Protein AF-A0A915MRF8-F1 (afdb_monomer)

Sequence (88 aa):
MVSLESVVAAALEDEERRRQLSYKKIKKEALAPVFGSEGAAGADLHSAEECVVPAKGKYLVPTGIQIALPEGCYGRYTCFVLILVDSI

Radius of gyration: 16.9 Å; Cα contacts (8 Å, |Δi|>4): 115; chains: 1; bounding box: 39×28×54 Å

Solvent-accessible surface area (backbone atoms only — not comparable to full-atom values): 5582 Å² total; per-residue (Å²): 133,84,60,68,68,60,58,55,50,51,57,56,52,47,62,63,51,69,70,62,78,46,70,45,73,76,40,90,65,28,61,76,74,42,62,90,46,99,82,49,72,36,28,41,58,50,59,33,60,94,79,83,72,57,88,98,60,85,69,90,76,57,39,34,62,47,74,59,72,61,87,63,45,47,82,41,83,45,95,61,24,40,29,73,42,77,59,129

Foldseek 3Di:
DPDVVVVVVVVVVVVVVQPDWDKDAQAPQADDFDAPDPPGQWTAADASDDDDADVVHDDDGHRRMDTDHDPQWDWDDDPRTTGIDGHD

Mean predicted aligned error: 9.61 Å

Nearest PDB structures (foldseek):
  1q5u-assembly1_Y  TM=9.516E-01  e=1.082E-03  Homo sapiens
  2hqu-assembly1_C  TM=8.037E-01  e=4.613E-04  Homo sapiens
  6mjk-assembly1_A  TM=9.322E-01  e=2.697E-03  Naegleria fowleri
  5f9k-assembly1_B  TM=8.031E-01  e=1.018E-03  Dictyostelium discoideum
  6ljj-assembly1_A  TM=8.854E-01  e=2.697E-03  Sus scrofa

Structure (mmCIF, N/CA/C/O backbone):
data_AF-A0A915MRF8-F1
#
_entry.id   AF-A0A915MRF8-F1
#
loop_
_atom_site.group_PDB
_atom_site.id
_atom_site.type_symbol
_atom_site.label_atom_id
_atom_site.label_alt_id
_atom_site.label_comp_id
_atom_site.label_asym_id
_atom_site.label_entity_id
_atom_site.label_seq_id
_atom_site.pdbx_PDB_ins_code
_atom_site.Cartn_x
_atom_site.Cartn_y
_atom_site.Cartn_z
_atom_site.occupancy
_atom_site.B_iso_or_equiv
_atom_site.auth_seq_id
_atom_site.auth_comp_id
_atom_site.auth_asym_id
_atom_site.auth_atom_id
_atom_site.pdbx_PDB_model_num
ATOM 1 N N . MET A 1 1 ? 17.734 -0.561 -39.533 1.00 47.94 1 MET A N 1
ATOM 2 C CA . MET A 1 1 ? 18.362 -1.612 -38.706 1.00 47.94 1 MET A CA 1
ATOM 3 C C . MET A 1 1 ? 18.536 -1.015 -37.320 1.00 47.94 1 MET A C 1
ATOM 5 O O . MET A 1 1 ? 19.438 -0.213 -37.134 1.00 47.94 1 MET A O 1
ATOM 9 N N . VAL A 1 2 ? 17.589 -1.246 -36.408 1.00 46.91 2 VAL A N 1
ATOM 10 C CA . VAL A 1 2 ? 17.685 -0.708 -35.039 1.00 46.91 2 VAL A CA 1
ATOM 11 C C . VAL A 1 2 ? 18.724 -1.559 -34.307 1.00 46.91 2 VAL A C 1
ATOM 13 O O . VAL A 1 2 ? 18.603 -2.782 -34.301 1.00 46.91 2 VAL A O 1
ATOM 16 N N . SER A 1 3 ? 19.796 -0.928 -33.818 1.00 51.78 3 SER A N 1
ATOM 17 C CA . SER A 1 3 ? 20.937 -1.612 -33.196 1.00 51.78 3 SER A CA 1
ATOM 18 C C . SER A 1 3 ? 20.466 -2.406 -31.977 1.00 51.78 3 SER A C 1
ATOM 20 O O . SER A 1 3 ? 19.782 -1.844 -31.118 1.00 51.78 3 SER A O 1
ATOM 22 N N . LEU A 1 4 ? 20.826 -3.693 -31.894 1.00 60.81 4 LEU A N 1
ATOM 23 C CA . LEU A 1 4 ? 20.447 -4.580 -30.784 1.00 60.81 4 LEU A CA 1
ATOM 24 C C . LEU A 1 4 ? 20.826 -3.993 -29.411 1.00 60.81 4 LEU A C 1
ATOM 26 O O . LEU A 1 4 ? 20.137 -4.243 -28.427 1.00 60.81 4 LEU A O 1
ATOM 30 N N . GLU A 1 5 ? 21.858 -3.150 -29.360 1.00 56.94 5 GLU A N 1
ATOM 31 C CA . GLU A 1 5 ? 22.321 -2.457 -28.152 1.00 56.94 5 GLU A CA 1
ATOM 32 C C . GLU A 1 5 ? 21.250 -1.538 -27.539 1.00 56.94 5 GLU A C 1
ATOM 34 O O . GLU A 1 5 ? 21.139 -1.448 -26.321 1.00 56.94 5 GLU A O 1
ATOM 39 N N . SER A 1 6 ? 20.397 -0.922 -28.365 1.00 52.56 6 SER A N 1
ATOM 40 C CA . SER A 1 6 ? 19.309 -0.048 -27.890 1.00 52.56 6 SER A CA 1
ATOM 41 C C . SER A 1 6 ? 18.115 -0.814 -27.312 1.00 52.56 6 SER A C 1
ATOM 43 O O . SER A 1 6 ? 17.422 -0.301 -26.438 1.00 52.56 6 SER A O 1
ATOM 45 N N . VAL A 1 7 ? 17.901 -2.059 -27.749 1.00 58.25 7 VAL A N 1
ATOM 46 C CA . VAL A 1 7 ? 16.822 -2.924 -27.241 1.00 58.25 7 VAL A CA 1
ATOM 47 C C . VAL A 1 7 ? 17.208 -3.513 -25.882 1.00 58.25 7 VAL A C 1
ATOM 49 O O . VAL A 1 7 ? 16.382 -3.590 -24.977 1.00 58.25 7 VAL A O 1
ATOM 52 N N . VAL A 1 8 ? 18.485 -3.880 -25.720 1.00 57.75 8 VAL A N 1
ATOM 53 C CA . VAL A 1 8 ? 19.020 -4.410 -24.456 1.00 57.75 8 VAL A CA 1
ATOM 54 C C . VAL A 1 8 ? 19.158 -3.304 -23.403 1.00 57.75 8 VAL A C 1
ATOM 56 O O . VAL A 1 8 ? 18.843 -3.542 -22.241 1.00 57.75 8 VAL A O 1
ATOM 59 N N . ALA A 1 9 ? 19.552 -2.086 -23.795 1.00 52.06 9 ALA A N 1
ATOM 60 C CA . ALA A 1 9 ? 19.605 -0.943 -22.880 1.00 52.06 9 ALA A CA 1
ATOM 61 C C . ALA A 1 9 ? 18.212 -0.541 -22.358 1.00 52.06 9 ALA A C 1
ATOM 63 O O . ALA A 1 9 ? 18.053 -0.340 -21.158 1.00 52.06 9 ALA A O 1
ATOM 64 N N . ALA A 1 10 ? 17.188 -0.509 -23.221 1.00 50.28 10 ALA A N 1
ATOM 65 C CA . ALA A 1 10 ? 15.815 -0.215 -22.798 1.00 50.28 10 ALA A CA 1
ATOM 66 C C . ALA A 1 10 ? 15.276 -1.256 -21.798 1.00 50.28 10 ALA A C 1
ATOM 68 O O . ALA A 1 10 ? 14.693 -0.889 -20.783 1.00 50.28 10 ALA A O 1
ATOM 69 N N . ALA A 1 11 ? 15.546 -2.545 -22.034 1.00 50.09 11 ALA A N 1
ATOM 70 C CA . ALA A 1 11 ? 15.100 -3.625 -21.153 1.00 50.09 11 ALA A CA 1
ATOM 71 C C . ALA A 1 11 ? 15.740 -3.579 -19.752 1.00 50.09 11 ALA A C 1
ATOM 73 O O . ALA A 1 11 ? 15.093 -3.937 -18.769 1.00 50.09 11 ALA A O 1
ATOM 74 N N . LEU A 1 12 ? 16.998 -3.136 -19.649 1.00 52.31 12 LEU A N 1
ATOM 75 C CA . LEU A 1 12 ? 17.694 -3.010 -18.365 1.00 52.31 12 LEU A CA 1
ATOM 76 C C . LEU A 1 12 ? 17.272 -1.747 -17.600 1.00 52.31 12 LEU A C 1
ATOM 78 O O . LEU A 1 12 ? 17.124 -1.798 -16.383 1.00 52.31 12 LEU A O 1
ATOM 82 N N . GLU A 1 13 ? 16.992 -0.641 -18.294 1.00 50.47 13 GLU A N 1
ATOM 83 C CA . GLU A 1 13 ? 16.439 0.555 -17.647 1.00 50.47 13 GLU A CA 1
ATOM 84 C C . GLU A 1 13 ? 14.982 0.372 -17.189 1.00 50.47 13 GLU A C 1
ATOM 86 O O . GLU A 1 13 ? 14.565 0.984 -16.203 1.00 50.47 13 GLU A O 1
ATOM 91 N N . ASP A 1 14 ? 14.199 -0.462 -17.877 1.00 50.78 14 ASP A N 1
ATOM 92 C CA . ASP A 1 14 ? 12.822 -0.771 -17.486 1.00 50.78 14 ASP A CA 1
ATOM 93 C C . ASP A 1 14 ? 12.755 -1.658 -16.237 1.00 50.78 14 ASP A C 1
ATOM 95 O O . ASP A 1 14 ? 11.893 -1.431 -15.394 1.00 50.78 14 ASP A O 1
ATOM 99 N N . GLU A 1 15 ? 13.695 -2.585 -16.029 1.00 51.59 15 GLU A N 1
ATOM 100 C CA . GLU A 1 15 ? 13.818 -3.349 -14.772 1.00 51.59 15 GLU A CA 1
ATOM 101 C C . GLU A 1 15 ? 14.109 -2.456 -13.552 1.00 51.59 15 GLU A C 1
ATOM 103 O O . GLU A 1 15 ? 13.534 -2.642 -12.476 1.00 51.59 15 GLU A O 1
ATOM 108 N N . GLU A 1 16 ? 14.952 -1.435 -13.712 1.00 52.81 16 GLU A N 1
ATOM 109 C CA . GLU A 1 16 ? 15.263 -0.487 -12.634 1.00 52.81 16 GLU A CA 1
ATOM 110 C C . GLU A 1 16 ? 14.145 0.553 -12.428 1.00 52.81 16 GLU A C 1
ATOM 112 O O . GLU A 1 16 ? 13.833 0.915 -11.287 1.00 52.81 16 GLU A O 1
ATOM 117 N N . ARG A 1 17 ? 13.445 0.964 -13.501 1.00 51.31 17 ARG A N 1
ATOM 118 C CA . ARG A 1 17 ? 12.197 1.755 -13.421 1.00 51.31 17 ARG A CA 1
ATOM 119 C C . ARG A 1 17 ? 11.025 0.972 -12.824 1.00 51.31 17 ARG A C 1
ATOM 121 O O . ARG A 1 17 ? 10.198 1.581 -12.144 1.00 51.31 17 ARG A O 1
ATOM 128 N N . ARG A 1 18 ? 10.954 -0.355 -13.004 1.00 52.03 18 ARG A N 1
ATOM 129 C CA . ARG A 1 18 ? 9.893 -1.225 -12.447 1.00 52.03 18 ARG A CA 1
ATOM 130 C C . ARG A 1 18 ? 9.809 -1.162 -10.922 1.00 52.03 18 ARG A C 1
ATOM 132 O O . ARG A 1 18 ? 8.747 -1.435 -10.366 1.00 52.03 18 ARG A O 1
ATOM 139 N N . ARG A 1 19 ? 10.883 -0.758 -10.232 1.00 60.47 19 ARG A N 1
ATOM 140 C CA . ARG A 1 19 ? 10.899 -0.626 -8.764 1.00 60.47 19 ARG A CA 1
ATOM 141 C C . ARG A 1 19 ? 10.410 0.722 -8.235 1.00 60.47 19 ARG A C 1
ATOM 143 O O . ARG A 1 19 ? 10.191 0.846 -7.031 1.00 60.47 19 ARG A O 1
ATOM 150 N N . GLN A 1 20 ? 10.191 1.725 -9.087 1.00 64.25 20 GLN A N 1
ATOM 151 C CA . GLN A 1 20 ? 9.653 3.017 -8.649 1.00 64.25 20 GLN A CA 1
ATOM 152 C C . GLN A 1 20 ? 8.1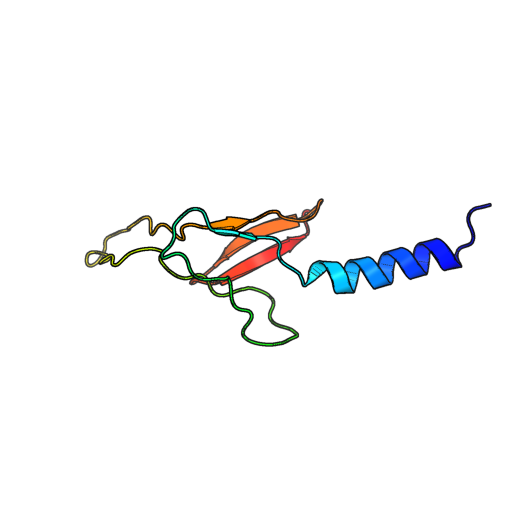39 3.068 -8.853 1.00 64.25 20 GLN A C 1
ATOM 154 O O . GLN A 1 20 ? 7.624 3.523 -9.873 1.00 64.25 20 GLN A O 1
ATOM 159 N N . LEU A 1 21 ? 7.408 2.608 -7.835 1.00 79.00 21 LEU A N 1
ATOM 160 C CA . LEU A 1 21 ? 5.956 2.726 -7.788 1.00 79.00 21 LEU A CA 1
ATOM 161 C C . LEU A 1 21 ? 5.553 4.209 -7.769 1.00 79.00 21 LEU A C 1
ATOM 163 O O . LEU A 1 21 ? 5.795 4.921 -6.793 1.00 79.00 21 LEU A O 1
ATOM 167 N N . SER A 1 22 ? 4.908 4.673 -8.836 1.00 86.75 22 SER A N 1
ATOM 168 C CA . SER A 1 22 ? 4.410 6.046 -8.918 1.00 86.75 22 SER A CA 1
ATOM 169 C C . SER A 1 22 ? 3.118 6.186 -8.117 1.00 86.75 22 SER A C 1
ATOM 171 O O . SER A 1 22 ? 2.137 5.487 -8.372 1.00 86.75 22 SER A O 1
ATOM 173 N N . TYR A 1 23 ? 3.093 7.106 -7.151 1.00 89.56 23 TYR A N 1
ATOM 174 C CA . TYR A 1 23 ? 1.921 7.339 -6.309 1.00 89.56 23 TYR A CA 1
ATOM 175 C C . TYR A 1 23 ? 1.612 8.826 -6.135 1.00 89.56 23 TYR A C 1
ATOM 177 O O . TYR A 1 23 ? 2.489 9.689 -6.180 1.00 89.56 23 TYR A O 1
ATOM 185 N N . LYS A 1 24 ? 0.336 9.122 -5.888 1.00 92.31 24 LYS A N 1
ATOM 186 C CA . LYS A 1 24 ? -0.163 10.456 -5.551 1.00 92.31 24 LYS A CA 1
ATOM 187 C C . LYS A 1 24 ? -0.966 10.388 -4.262 1.00 92.31 24 LYS A C 1
ATOM 189 O O . LYS A 1 24 ? -1.918 9.619 -4.157 1.00 92.31 24 LYS A O 1
ATOM 194 N N . LYS A 1 25 ? -0.621 11.231 -3.292 1.00 92.25 25 LYS A N 1
ATOM 195 C CA . LYS A 1 25 ? -1.415 11.396 -2.071 1.00 92.25 25 LYS A CA 1
ATOM 196 C C . LYS A 1 25 ? -2.654 12.240 -2.372 1.00 92.25 25 LYS A C 1
ATOM 198 O O . LYS A 1 25 ? -2.538 13.329 -2.930 1.00 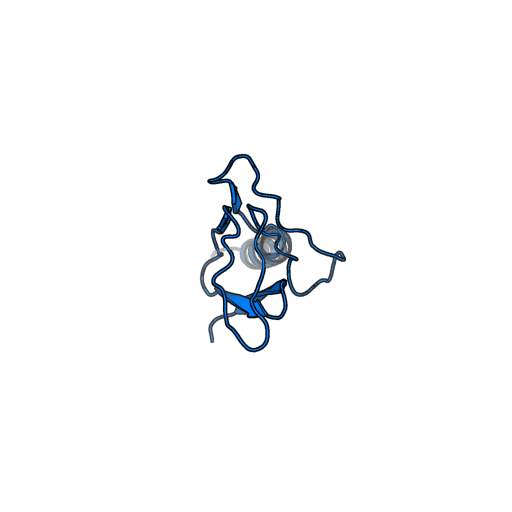92.25 25 LYS A O 1
ATOM 203 N N . ILE A 1 26 ? -3.828 11.718 -2.023 1.00 93.69 26 ILE A N 1
ATOM 204 C CA . ILE A 1 26 ? -5.117 12.418 -2.147 1.00 93.69 26 ILE A C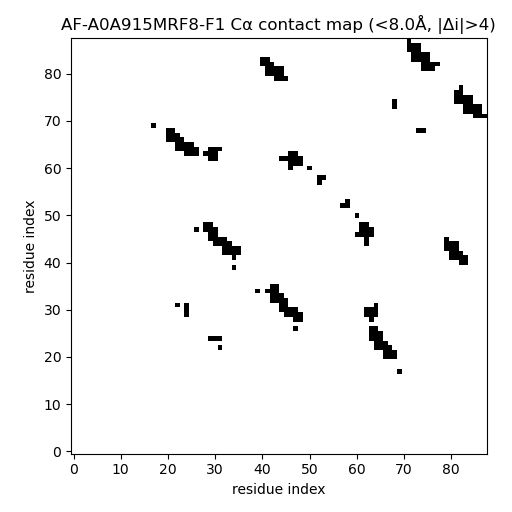A 1
ATOM 205 C C . ILE A 1 26 ? -5.470 13.100 -0.825 1.00 93.69 26 ILE A C 1
ATOM 207 O O . ILE A 1 26 ? -5.948 14.230 -0.815 1.00 93.69 26 ILE A O 1
ATOM 211 N N . LYS A 1 27 ? -5.236 12.398 0.289 1.00 89.62 27 LYS A N 1
ATOM 212 C CA . LYS A 1 27 ? -5.428 12.918 1.647 1.00 89.62 27 LYS A CA 1
ATOM 213 C C . LYS A 1 27 ? -4.100 13.434 2.198 1.00 89.62 27 LYS A C 1
ATOM 215 O O . LYS A 1 27 ? -3.037 12.926 1.838 1.00 89.62 27 LYS A O 1
ATOM 220 N N . LYS A 1 28 ? -4.158 14.431 3.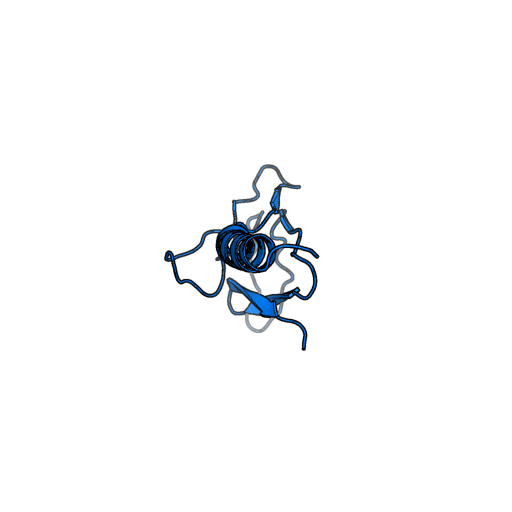081 1.00 88.81 28 LYS A N 1
ATOM 221 C CA . LYS A 1 28 ? -2.964 15.041 3.687 1.00 88.81 28 LYS A CA 1
ATOM 222 C C . LYS A 1 28 ? -2.290 14.087 4.676 1.00 88.81 28 LYS A C 1
ATOM 224 O O . LYS A 1 28 ? -1.070 14.072 4.793 1.00 88.81 28 LYS A O 1
ATOM 229 N N . GLU A 1 29 ? -3.101 13.269 5.329 1.00 89.75 29 GLU A N 1
ATOM 230 C CA . GLU A 1 29 ? -2.728 12.282 6.339 1.00 89.75 29 GLU A CA 1
ATOM 231 C C . GLU A 1 29 ? -2.219 10.973 5.712 1.00 89.75 29 GLU A C 1
ATOM 233 O O . GLU A 1 29 ? -1.701 10.108 6.412 1.00 89.75 29 GLU A O 1
ATOM 238 N N . ALA A 1 30 ? -2.331 10.819 4.386 1.00 90.81 30 ALA A N 1
ATOM 239 C CA . ALA A 1 30 ? -1.878 9.622 3.693 1.00 90.81 30 ALA A CA 1
ATOM 240 C C . ALA A 1 30 ? -0.349 9.473 3.769 1.00 90.81 30 ALA A C 1
ATOM 242 O O . ALA A 1 30 ? 0.420 10.411 3.507 1.00 90.81 30 ALA A O 1
ATOM 243 N N . LEU A 1 31 ? 0.109 8.261 4.070 1.00 90.56 31 LEU A N 1
ATOM 244 C CA . LEU A 1 31 ? 1.529 7.923 4.093 1.00 90.56 31 LEU A CA 1
ATOM 245 C C . LEU A 1 31 ? 1.990 7.384 2.736 1.00 90.56 31 LEU A C 1
ATOM 247 O O . LEU A 1 31 ? 1.189 6.976 1.897 1.00 90.56 31 LEU A O 1
ATOM 251 N N . ALA A 1 32 ? 3.295 7.483 2.490 1.00 88.88 32 ALA A N 1
ATOM 252 C CA . ALA A 1 32 ? 3.890 6.915 1.287 1.00 88.88 32 ALA A CA 1
ATOM 253 C C . ALA A 1 32 ? 3.920 5.380 1.399 1.00 88.88 32 ALA A C 1
ATOM 255 O O . ALA A 1 32 ? 4.089 4.881 2.512 1.00 88.88 32 ALA A O 1
ATOM 256 N N . PRO A 1 33 ? 3.773 4.641 0.287 1.00 89.38 33 PRO A N 1
ATOM 257 C CA . PRO A 1 33 ? 4.032 3.206 0.273 1.00 89.38 33 PRO A CA 1
ATOM 258 C C . PRO A 1 33 ? 5.510 2.936 0.593 1.00 89.38 33 PRO A C 1
ATOM 260 O O . PRO A 1 33 ? 6.387 3.638 0.083 1.00 89.38 33 PRO A O 1
ATOM 263 N N . VAL A 1 34 ? 5.786 1.937 1.434 1.00 87.62 34 VAL A N 1
ATOM 264 C CA . VAL A 1 34 ? 7.147 1.626 1.909 1.00 87.62 34 VAL A CA 1
ATOM 265 C C . VAL A 1 34 ? 7.558 0.231 1.460 1.0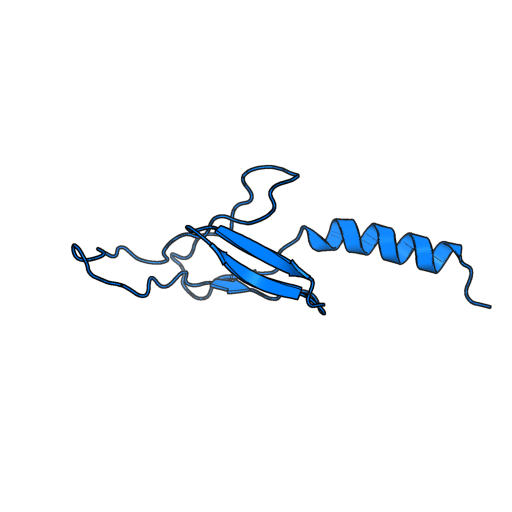0 87.62 34 VAL A C 1
ATOM 267 O O . VAL A 1 34 ? 6.847 -0.734 1.704 1.00 87.62 34 VAL A O 1
ATOM 270 N N . PHE A 1 35 ? 8.727 0.105 0.838 1.00 86.19 35 PHE A N 1
ATOM 271 C CA . PHE A 1 35 ? 9.329 -1.199 0.562 1.00 86.19 35 PHE A CA 1
ATOM 272 C C . PHE A 1 35 ? 10.240 -1.593 1.726 1.00 86.19 35 PHE A C 1
ATOM 274 O O . PHE A 1 35 ? 11.129 -0.831 2.104 1.00 86.19 35 PHE A O 1
ATOM 281 N N . GLY A 1 36 ? 10.026 -2.779 2.300 1.00 83.06 36 GLY A N 1
ATOM 282 C CA . GLY A 1 36 ? 10.807 -3.254 3.450 1.00 83.06 36 GLY A CA 1
ATOM 283 C C . GLY A 1 36 ? 12.259 -3.629 3.124 1.00 83.06 36 GLY A C 1
ATOM 284 O O . GLY A 1 36 ? 13.098 -3.691 4.019 1.00 83.06 36 GLY A O 1
ATOM 285 N N . SER A 1 37 ? 12.572 -3.886 1.853 1.00 81.94 37 SER A N 1
ATOM 286 C CA . SER A 1 37 ? 13.922 -4.190 1.369 1.00 81.94 37 SER A CA 1
ATOM 287 C C . SER A 1 37 ? 14.047 -3.891 -0.127 1.00 81.94 37 SER A C 1
ATOM 289 O O . SER A 1 37 ? 13.044 -3.743 -0.824 1.00 81.94 37 SER A O 1
ATOM 291 N N . GLU A 1 38 ? 15.279 -3.836 -0.637 1.00 77.00 38 GLU A N 1
ATOM 292 C CA . GLU A 1 38 ? 15.565 -3.565 -2.056 1.00 77.00 38 GLU A CA 1
ATOM 293 C C . GLU A 1 38 ? 14.965 -4.621 -3.008 1.00 77.00 38 GLU A C 1
ATOM 295 O O . GLU A 1 38 ? 14.622 -4.319 -4.148 1.00 77.00 38 GLU A O 1
ATOM 300 N N . GLY A 1 39 ? 14.803 -5.858 -2.527 1.00 76.75 39 GLY A N 1
ATOM 301 C CA . GLY A 1 39 ? 14.198 -6.973 -3.261 1.00 76.75 39 GLY A CA 1
ATOM 302 C C . GLY A 1 39 ? 12.773 -7.314 -2.820 1.00 76.75 39 GLY A C 1
ATOM 303 O O . GLY A 1 39 ? 12.307 -8.420 -3.095 1.00 76.75 39 GLY A O 1
ATOM 304 N N . ALA A 1 40 ? 12.096 -6.430 -2.080 1.00 78.44 40 ALA A N 1
ATOM 305 C CA . ALA A 1 40 ? 10.744 -6.696 -1.608 1.00 78.44 40 ALA A CA 1
ATOM 306 C C . ALA A 1 40 ? 9.765 -6.786 -2.789 1.00 78.44 40 ALA A C 1
ATOM 308 O O . ALA A 1 40 ? 9.681 -5.885 -3.619 1.00 78.44 40 ALA A O 1
ATOM 309 N N . ALA A 1 41 ? 8.975 -7.861 -2.829 1.00 79.69 41 ALA A N 1
ATOM 310 C CA . ALA A 1 41 ? 7.973 -8.077 -3.876 1.00 79.69 41 ALA A CA 1
ATOM 311 C C . ALA A 1 41 ? 6.768 -7.121 -3.781 1.00 79.69 41 ALA A C 1
ATOM 313 O O . ALA A 1 41 ? 5.923 -7.096 -4.674 1.00 79.69 41 ALA A O 1
ATOM 314 N N . GLY A 1 42 ? 6.650 -6.356 -2.697 1.00 83.94 42 GLY A N 1
ATOM 315 C CA . GLY A 1 42 ? 5.552 -5.426 -2.520 1.00 83.94 42 GLY A CA 1
ATOM 316 C C . GLY A 1 42 ? 5.841 -4.318 -1.521 1.00 83.94 42 GLY A C 1
ATOM 317 O O . GLY A 1 42 ? 6.831 -4.365 -0.791 1.00 83.94 42 GLY A O 1
ATOM 318 N N . ALA A 1 43 ? 4.958 -3.322 -1.525 1.00 87.31 43 ALA A N 1
ATOM 319 C CA . ALA A 1 43 ? 5.027 -2.159 -0.656 1.00 87.31 43 ALA A CA 1
ATOM 320 C C . ALA A 1 43 ? 3.951 -2.208 0.430 1.00 87.31 43 ALA A C 1
ATOM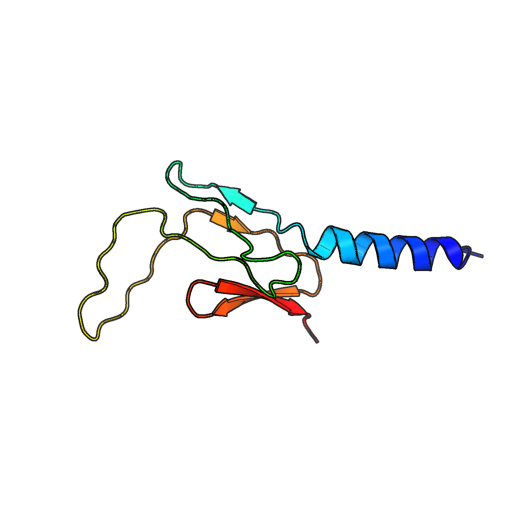 322 O O . ALA A 1 43 ? 2.778 -2.461 0.140 1.00 87.31 43 ALA A O 1
ATOM 323 N N . ASP A 1 44 ? 4.343 -1.905 1.659 1.00 90.19 44 ASP A N 1
ATOM 324 C CA . ASP A 1 44 ? 3.450 -1.753 2.796 1.00 90.19 44 ASP A CA 1
ATOM 325 C C . ASP A 1 44 ? 2.580 -0.504 2.618 1.00 90.19 44 ASP A C 1
ATOM 327 O O . ASP A 1 44 ? 3.060 0.576 2.249 1.00 90.19 44 ASP A O 1
ATOM 331 N N . LEU A 1 45 ? 1.282 -0.658 2.879 1.00 90.88 45 LEU A N 1
ATOM 332 C CA . LEU A 1 45 ? 0.291 0.407 2.817 1.00 90.88 45 LEU A CA 1
ATOM 333 C C . LEU A 1 45 ? -0.233 0.752 4.206 1.00 90.88 45 LEU A C 1
ATOM 335 O O . LEU A 1 45 ? -0.472 -0.114 5.045 1.00 90.88 45 LEU A O 1
ATOM 339 N N . HIS A 1 46 ? -0.503 2.036 4.405 1.00 91.19 46 HIS A N 1
ATOM 340 C CA . HIS A 1 46 ? -1.012 2.566 5.662 1.00 91.19 46 HIS A CA 1
ATOM 341 C C . HIS A 1 46 ? -2.439 3.092 5.507 1.00 91.19 46 HIS A C 1
ATOM 343 O O . HIS A 1 46 ? -2.845 3.513 4.419 1.00 91.19 46 HIS A O 1
ATOM 349 N N . SER A 1 47 ? -3.199 3.091 6.604 1.00 92.25 47 SER A N 1
ATOM 350 C CA . SER A 1 47 ? -4.485 3.781 6.644 1.00 92.25 47 SER A CA 1
ATOM 351 C C . SER A 1 47 ? -4.265 5.294 6.601 1.00 92.25 47 SER A C 1
ATOM 353 O O . SER A 1 47 ? -3.312 5.818 7.176 1.00 92.25 47 SER A O 1
ATOM 355 N N . ALA A 1 48 ? -5.148 6.007 5.907 1.00 92.62 48 ALA A N 1
ATOM 356 C CA . ALA A 1 48 ? -5.136 7.469 5.885 1.00 92.62 48 ALA A CA 1
ATOM 357 C C . ALA A 1 48 ? -5.854 8.090 7.092 1.00 92.62 48 ALA A C 1
ATOM 359 O O . ALA A 1 48 ? -5.820 9.301 7.268 1.00 92.62 48 ALA A O 1
ATOM 360 N N . GLU A 1 49 ? -6.551 7.281 7.884 1.00 90.31 49 GLU A N 1
ATOM 361 C CA . GLU A 1 49 ? -7.313 7.717 9.049 1.00 90.31 49 GLU A CA 1
ATOM 362 C C . GLU A 1 49 ? -7.309 6.630 10.124 1.00 90.31 49 GLU A C 1
ATOM 364 O O . GLU A 1 49 ? -6.989 5.464 9.860 1.00 90.31 49 GLU A O 1
ATOM 369 N N . GLU A 1 50 ? -7.647 7.030 11.345 1.00 90.88 50 GLU A N 1
ATOM 370 C CA . GLU A 1 50 ? -7.855 6.106 12.450 1.00 90.88 50 GLU A CA 1
ATOM 371 C C . GLU A 1 50 ? -9.176 5.360 12.243 1.00 90.88 50 GLU A C 1
ATOM 373 O O . GLU A 1 50 ? -10.241 5.963 12.103 1.00 90.88 50 GLU A O 1
ATOM 378 N N . CYS A 1 51 ? -9.111 4.033 12.200 1.00 90.44 51 CYS A N 1
ATOM 379 C CA . CYS A 1 51 ? -10.275 3.185 11.996 1.00 90.44 51 CYS A CA 1
ATOM 380 C C . CYS A 1 51 ? -10.171 1.913 12.837 1.00 90.44 51 CYS A C 1
ATOM 382 O O . CYS A 1 51 ? -9.091 1.343 12.995 1.00 90.44 51 CYS A O 1
ATOM 384 N N . VAL A 1 52 ? -11.309 1.431 13.334 1.00 93.62 52 VAL A N 1
ATOM 385 C CA . VAL A 1 52 ? -11.397 0.194 14.116 1.00 93.62 52 VAL A CA 1
ATOM 386 C C . VAL A 1 52 ? -12.146 -0.851 13.301 1.00 93.62 52 VAL A C 1
ATOM 388 O O . VAL A 1 52 ? -13.288 -0.633 12.898 1.00 93.62 52 VAL A O 1
ATOM 391 N N . VAL A 1 53 ? -11.517 -2.006 13.075 1.00 92.81 53 VAL A N 1
ATOM 392 C CA . VAL A 1 53 ? -12.185 -3.147 12.443 1.00 92.81 53 VAL A CA 1
ATOM 393 C C . VAL A 1 53 ? -12.980 -3.897 13.518 1.00 92.81 53 VAL A C 1
ATOM 395 O O . VAL A 1 53 ? -12.374 -4.405 14.464 1.00 92.81 53 VAL A O 1
ATOM 398 N N . PRO A 1 54 ? -14.320 -3.981 13.421 1.00 94.62 54 PRO A N 1
ATOM 399 C CA . PRO A 1 54 ? -15.121 -4.665 14.429 1.00 94.62 54 PRO A CA 1
ATOM 400 C C . PRO A 1 54 ? -14.798 -6.164 14.463 1.00 94.62 54 PRO A C 1
ATOM 402 O O . PRO A 1 54 ? -14.489 -6.779 13.439 1.00 94.62 54 PRO A O 1
ATOM 405 N N . ALA A 1 55 ? -14.900 -6.772 15.646 1.00 95.81 55 ALA A N 1
ATOM 406 C CA . ALA A 1 55 ? -14.623 -8.194 15.828 1.00 95.81 55 ALA A CA 1
ATOM 407 C C . ALA A 1 55 ? -15.501 -9.055 14.904 1.00 95.81 55 ALA A C 1
ATOM 409 O O . ALA A 1 55 ? -16.715 -8.870 14.840 1.00 95.81 55 ALA A O 1
ATOM 410 N N . LYS A 1 56 ? -14.876 -10.009 14.197 1.00 94.81 56 LYS A N 1
ATOM 411 C CA . LYS A 1 56 ? -15.521 -10.870 13.182 1.00 94.81 56 LYS A CA 1
ATOM 412 C C . LYS A 1 56 ? -16.200 -10.097 12.033 1.00 94.81 56 LYS A C 1
ATOM 414 O O . LYS A 1 56 ? -17.000 -10.675 11.301 1.00 94.81 56 LYS A O 1
ATOM 419 N N . GLY A 1 57 ? -15.892 -8.811 11.870 1.00 92.62 57 GLY A N 1
ATOM 420 C CA . GLY A 1 57 ? -16.405 -7.967 10.800 1.00 92.62 57 GLY A CA 1
ATOM 421 C C . GLY A 1 57 ? -15.416 -7.784 9.652 1.00 92.62 57 GLY A C 1
ATOM 422 O O . GLY A 1 57 ? -14.346 -8.389 9.602 1.00 92.62 57 GLY A O 1
ATOM 423 N N . LYS A 1 58 ? -15.801 -6.929 8.706 1.00 91.88 58 LYS A N 1
ATOM 424 C CA . LYS A 1 58 ? -14.967 -6.472 7.591 1.00 91.88 58 LYS A CA 1
ATOM 425 C C . LYS A 1 58 ? -15.077 -4.958 7.521 1.00 91.88 58 LYS A C 1
ATOM 427 O O . LYS A 1 58 ? -16.145 -4.414 7.790 1.00 91.88 58 LYS A O 1
ATOM 432 N N . TYR A 1 59 ? -13.992 -4.295 7.153 1.00 92.62 59 TYR A N 1
ATOM 433 C CA . TYR A 1 59 ? -13.966 -2.846 7.029 1.00 92.62 59 TYR A CA 1
ATOM 434 C C . TYR A 1 59 ? -13.116 -2.448 5.827 1.00 92.62 59 TYR A C 1
ATOM 436 O O . TYR A 1 59 ? -12.041 -3.010 5.612 1.00 92.62 59 TYR A O 1
ATOM 444 N N . LEU A 1 60 ? -13.615 -1.503 5.032 1.00 91.19 60 LEU A N 1
ATOM 445 C CA . LEU A 1 60 ? -12.873 -0.942 3.912 1.00 91.19 60 LEU A CA 1
ATOM 446 C C . LEU A 1 60 ? -12.033 0.223 4.434 1.00 91.19 60 LEU A C 1
ATOM 448 O O . LEU A 1 60 ? -12.553 1.312 4.657 1.00 91.19 60 LEU A O 1
ATOM 452 N N . VAL A 1 61 ? -10.743 -0.025 4.645 1.00 92.12 61 VAL A N 1
ATOM 453 C CA . VAL A 1 61 ? -9.810 0.982 5.159 1.00 92.12 61 VAL A CA 1
ATOM 454 C C . VAL A 1 61 ? -9.312 1.858 4.003 1.00 92.12 61 VAL A C 1
ATOM 456 O O . VAL A 1 61 ? -8.690 1.330 3.077 1.00 92.12 61 VAL A O 1
ATOM 459 N N . PRO A 1 62 ? -9.536 3.183 4.022 1.00 91.69 62 PRO A N 1
ATOM 460 C CA . PRO A 1 62 ? -9.018 4.060 2.982 1.00 91.69 62 PRO A CA 1
ATOM 461 C C . PRO A 1 62 ? -7.513 4.294 3.168 1.00 91.69 62 PRO A C 1
ATOM 463 O O . PRO A 1 62 ? -7.066 4.727 4.227 1.00 91.69 62 PRO A O 1
ATOM 466 N N . THR A 1 63 ? -6.731 4.077 2.112 1.00 92.06 63 THR A N 1
ATOM 467 C CA . THR A 1 63 ? -5.275 4.333 2.094 1.00 92.06 63 THR A CA 1
ATOM 468 C C . THR A 1 63 ? -4.924 5.774 1.717 1.00 92.06 63 THR A C 1
ATOM 470 O O . THR A 1 63 ? -3.826 6.247 1.988 1.00 92.06 63 THR A O 1
ATOM 473 N N . GLY A 1 64 ? -5.856 6.501 1.088 1.00 92.94 64 GLY A N 1
ATOM 474 C CA . GLY A 1 64 ? -5.687 7.916 0.736 1.00 92.94 64 GLY A CA 1
ATOM 475 C C . GLY A 1 64 ? -4.644 8.193 -0.353 1.00 92.94 64 GLY A C 1
ATOM 476 O O . GLY A 1 64 ? -4.253 9.349 -0.527 1.00 92.94 64 GLY A O 1
ATOM 477 N N . ILE A 1 65 ? -4.220 7.165 -1.093 1.00 92.38 65 ILE A N 1
ATOM 478 C CA . ILE A 1 65 ? -3.258 7.260 -2.195 1.00 92.38 65 ILE A CA 1
ATOM 479 C C . ILE A 1 65 ? -3.861 6.736 -3.502 1.00 92.38 65 ILE A C 1
ATOM 481 O O . ILE A 1 65 ? -4.696 5.834 -3.501 1.00 92.38 65 ILE A O 1
ATOM 485 N N . GLN A 1 66 ? -3.414 7.294 -4.623 1.00 91.56 66 GLN A N 1
ATOM 486 C CA . GLN A 1 66 ? -3.591 6.727 -5.961 1.00 91.56 66 GLN A CA 1
ATOM 487 C C . GLN A 1 66 ? -2.255 6.188 -6.432 1.00 91.56 66 GLN A C 1
ATOM 489 O O . GLN A 1 66 ? -1.216 6.776 -6.134 1.00 91.56 66 GLN A O 1
ATOM 494 N N . ILE A 1 67 ? -2.292 5.090 -7.172 1.00 89.44 67 ILE A N 1
ATOM 495 C CA . ILE A 1 67 ? -1.102 4.405 -7.658 1.00 89.44 67 ILE A CA 1
ATOM 496 C C . ILE A 1 67 ? -1.230 4.289 -9.169 1.00 89.44 67 ILE A C 1
ATOM 498 O O . ILE A 1 67 ? -2.261 3.839 -9.669 1.00 89.44 67 ILE A O 1
ATOM 502 N N . ALA A 1 68 ? -0.194 4.728 -9.875 1.00 88.50 68 ALA A N 1
ATOM 503 C CA . ALA A 1 68 ? -0.042 4.500 -11.299 1.00 88.50 68 ALA A CA 1
ATOM 504 C C . ALA A 1 68 ? 0.821 3.251 -11.477 1.00 88.50 68 ALA A C 1
ATOM 506 O O . ALA A 1 68 ? 1.956 3.198 -11.001 1.00 88.50 68 ALA A O 1
ATOM 507 N N . LEU A 1 69 ? 0.247 2.238 -12.118 1.00 84.75 69 LEU A N 1
ATOM 508 C CA . LEU A 1 69 ? 0.938 0.993 -12.414 1.00 84.75 69 LEU A CA 1
ATOM 509 C C . LEU A 1 69 ? 1.504 1.050 -13.838 1.00 84.75 69 LEU A C 1
ATOM 511 O O . LEU A 1 69 ? 0.858 1.631 -14.714 1.00 84.75 69 LEU A O 1
ATOM 515 N N . PRO A 1 70 ? 2.692 0.469 -14.068 1.00 81.81 70 PRO A N 1
ATOM 516 C CA . PRO A 1 70 ? 3.236 0.297 -15.405 1.00 81.81 70 PRO A CA 1
ATOM 517 C C . PRO A 1 70 ? 2.342 -0.626 -16.239 1.00 81.81 70 PRO A C 1
ATOM 519 O O . PRO A 1 70 ? 1.549 -1.413 -15.711 1.00 81.81 70 PRO A O 1
ATOM 522 N N . GLU A 1 71 ? 2.472 -0.518 -17.558 1.00 79.31 71 GLU A N 1
ATOM 523 C CA . GLU A 1 71 ? 1.718 -1.353 -18.488 1.00 79.31 71 GLU A CA 1
ATOM 524 C C . GLU A 1 71 ? 2.037 -2.839 -18.290 1.00 79.31 71 GLU A C 1
ATOM 526 O O . GLU A 1 71 ? 3.135 -3.218 -17.887 1.00 79.31 71 GLU A O 1
ATOM 531 N N . GLY A 1 72 ? 1.040 -3.690 -18.534 1.00 82.12 72 GLY A N 1
ATOM 532 C CA . GLY A 1 72 ? 1.182 -5.130 -18.339 1.00 82.12 72 GLY A CA 1
ATOM 533 C C . GLY A 1 72 ? 1.251 -5.555 -16.875 1.00 82.12 72 GLY A C 1
ATOM 534 O O . GLY A 1 72 ? 1.519 -6.716 -16.620 1.00 82.12 72 GLY A O 1
ATOM 535 N N . CYS A 1 73 ? 0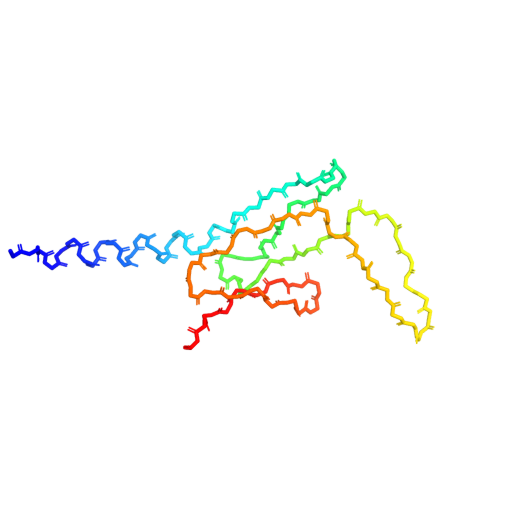.986 -4.678 -15.904 1.00 84.25 73 CYS A N 1
ATOM 536 C CA . CYS A 1 73 ? 1.027 -5.022 -14.484 1.00 84.25 73 CYS A CA 1
ATOM 537 C C . CYS A 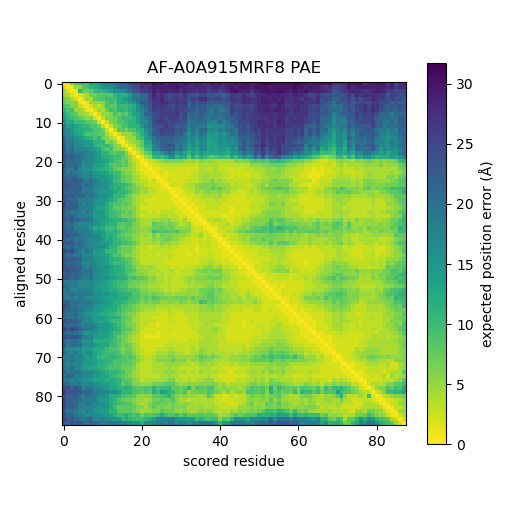1 73 ? -0.297 -4.713 -13.785 1.00 84.25 73 CYS A C 1
ATOM 539 O O . CYS A 1 73 ? -0.998 -3.761 -14.130 1.00 84.25 73 CYS A O 1
ATOM 541 N N . TYR A 1 74 ? -0.617 -5.483 -12.747 1.00 87.31 74 TYR A N 1
ATOM 542 C CA . TYR A 1 74 ? -1.740 -5.181 -11.867 1.00 87.31 74 TYR A CA 1
ATOM 543 C C . TYR A 1 74 ? -1.325 -5.204 -10.396 1.00 87.31 74 TYR A C 1
ATOM 545 O O . TYR A 1 74 ? -0.399 -5.900 -9.977 1.00 87.31 74 TYR A O 1
ATOM 553 N N . GLY A 1 75 ? -2.023 -4.396 -9.603 1.00 86.62 75 GLY A N 1
ATOM 554 C CA . GLY A 1 75 ? -1.799 -4.281 -8.172 1.00 86.62 75 GLY A CA 1
ATOM 555 C C . GLY A 1 75 ? -2.637 -5.303 -7.421 1.00 86.62 75 GLY A C 1
ATOM 556 O O . GLY A 1 75 ? -3.864 -5.310 -7.532 1.00 86.62 75 GLY A O 1
ATOM 557 N N . ARG A 1 76 ? -1.988 -6.149 -6.623 1.00 89.25 76 ARG A N 1
ATOM 558 C CA . ARG A 1 76 ? -2.660 -7.113 -5.753 1.00 89.25 76 ARG A CA 1
ATOM 559 C C . ARG A 1 76 ? -2.476 -6.727 -4.294 1.00 89.25 76 ARG A C 1
ATOM 561 O O . ARG A 1 76 ? -1.361 -6.749 -3.780 1.00 89.25 76 ARG A O 1
ATOM 568 N N . TYR A 1 77 ? -3.584 -6.452 -3.613 1.00 87.69 77 TYR A N 1
ATOM 569 C CA . TYR A 1 77 ? -3.591 -6.292 -2.163 1.00 87.69 77 TYR A CA 1
ATOM 570 C C . TYR A 1 77 ? -3.485 -7.665 -1.498 1.00 87.69 77 TYR A C 1
ATOM 572 O O . TYR A 1 77 ? -4.384 -8.501 -1.587 1.00 87.69 77 TYR A O 1
ATOM 580 N N . THR A 1 78 ? -2.362 -7.891 -0.837 1.00 81.94 78 THR A N 1
ATOM 581 C CA . THR A 1 78 ? -2.150 -8.974 0.130 1.00 81.94 78 THR A CA 1
ATOM 582 C C . THR A 1 78 ? -2.000 -8.337 1.511 1.00 81.94 78 THR A C 1
ATOM 584 O O . THR A 1 78 ? -2.026 -7.117 1.584 1.00 81.94 78 THR A O 1
ATOM 587 N N . CYS A 1 79 ? -1.948 -9.098 2.606 1.00 73.31 79 CYS A N 1
ATOM 588 C CA . CYS A 1 79 ? -1.970 -8.591 3.991 1.00 73.31 79 CYS A CA 1
ATOM 589 C C . CYS A 1 79 ? -1.200 -7.264 4.175 1.00 73.31 79 CYS A C 1
ATOM 591 O O . CYS A 1 79 ? 0.011 -7.291 4.317 1.00 73.31 79 CYS A O 1
ATOM 593 N N . PHE A 1 80 ? -1.894 -6.121 4.111 1.00 75.25 80 PHE A N 1
ATOM 594 C CA . PHE A 1 80 ? -1.349 -4.749 4.058 1.00 75.25 80 PHE A CA 1
ATOM 595 C C . PHE A 1 80 ? -0.288 -4.421 2.983 1.00 75.25 80 PHE A C 1
ATOM 597 O O . PHE A 1 80 ? 0.070 -3.255 2.842 1.00 75.25 80 PHE A O 1
ATOM 604 N N . VAL A 1 81 ? 0.150 -5.389 2.178 1.00 77.69 81 VAL A N 1
ATOM 605 C CA . VAL A 1 81 ? 1.192 -5.238 1.158 1.00 77.69 81 VAL A CA 1
ATOM 606 C C . VAL A 1 81 ? 0.589 -5.237 -0.245 1.00 77.69 81 VAL A C 1
ATOM 608 O O . VAL A 1 81 ? -0.131 -6.167 -0.628 1.00 77.69 81 VAL A O 1
ATOM 611 N N . LEU A 1 82 ? 0.933 -4.229 -1.047 1.00 79.50 82 LEU A N 1
ATOM 612 C CA . LEU A 1 82 ? 0.669 -4.207 -2.482 1.00 79.50 82 LEU A CA 1
ATOM 613 C C . LEU A 1 82 ? 1.794 -4.910 -3.239 1.00 79.50 82 LEU A C 1
ATOM 615 O O . LEU A 1 82 ? 2.919 -4.424 -3.249 1.00 79.50 82 LEU A O 1
ATOM 619 N N . ILE A 1 83 ? 1.468 -6.001 -3.924 1.00 79.75 83 ILE A N 1
ATOM 620 C CA . ILE A 1 83 ? 2.387 -6.704 -4.825 1.00 79.75 83 ILE A CA 1
ATOM 621 C C . ILE A 1 83 ? 2.022 -6.339 -6.258 1.00 79.75 83 ILE A C 1
ATOM 623 O O . ILE A 1 83 ? 0.850 -6.414 -6.638 1.00 79.75 83 ILE A O 1
ATOM 627 N N . LEU A 1 84 ? 3.025 -5.961 -7.042 1.00 78.62 84 LEU A N 1
ATOM 628 C CA . LEU A 1 84 ? 2.882 -5.723 -8.470 1.00 78.62 84 LEU A CA 1
ATOM 629 C C . LEU A 1 84 ? 3.149 -7.041 -9.195 1.00 78.62 84 LEU A C 1
ATOM 631 O O . LEU A 1 84 ? 4.199 -7.654 -9.019 1.00 78.62 84 LEU A O 1
ATOM 635 N N . VAL A 1 85 ? 2.143 -7.517 -9.921 1.00 74.88 85 VAL A N 1
ATOM 636 C CA . VAL A 1 85 ? 2.188 -8.800 -10.624 1.00 74.88 85 VAL A CA 1
ATOM 637 C C . VAL A 1 85 ? 2.078 -8.526 -12.115 1.00 74.88 85 VAL A C 1
ATOM 639 O O . VAL A 1 85 ? 1.227 -7.737 -12.533 1.00 74.88 85 VAL A O 1
ATOM 642 N N . ASP A 1 86 ? 2.919 -9.190 -12.901 1.00 74.94 86 ASP A N 1
ATOM 643 C CA . ASP A 1 86 ? 2.841 -9.136 -14.356 1.00 74.94 86 ASP A CA 1
ATOM 644 C C . 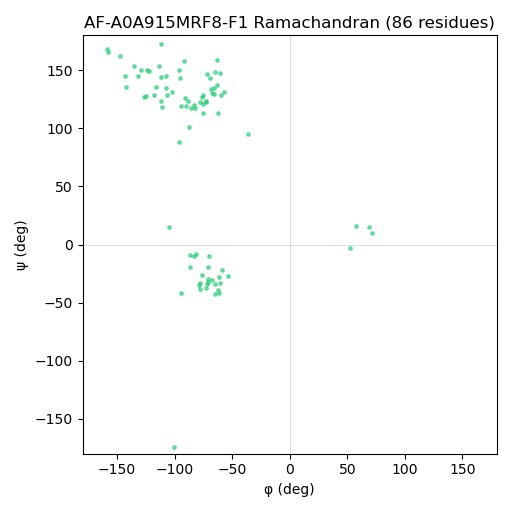ASP A 1 86 ? 1.562 -9.834 -14.833 1.00 74.94 86 ASP A C 1
ATOM 646 O O . ASP A 1 86 ? 1.219 -10.943 -14.415 1.00 74.94 86 ASP A O 1
ATOM 650 N N . SER A 1 87 ? 0.831 -9.144 -15.695 1.00 61.53 87 SER A N 1
ATOM 651 C CA . SER A 1 87 ? -0.311 -9.667 -16.430 1.00 61.53 87 SER A CA 1
ATOM 652 C C . SER A 1 87 ? 0.221 -10.611 -17.508 1.00 61.53 87 SER A C 1
ATOM 654 O O . SER A 1 87 ? 1.070 -10.214 -18.302 1.00 61.53 87 SER A O 1
ATOM 656 N N . ILE A 1 88 ? -0.259 -11.857 -17.482 1.00 55.91 88 ILE A N 1
ATOM 657 C CA . ILE A 1 88 ? 0.025 -12.905 -18.480 1.00 55.91 88 ILE A CA 1
ATOM 658 C C . ILE A 1 88 ? -0.503 -12.498 -19.856 1.00 55.91 88 ILE A C 1
ATOM 660 O O . ILE A 1 88 ? -1.635 -11.961 -19.902 1.00 55.91 88 ILE A O 1
#

Organism: Meloidogyne javanica (NCBI:txid6303)

Secondary structure (DSSP, 8-state):
---HHHHHHHHHHHHHHTT--EEEESSTTPPPPEESSTT-SEEE---SS---PPTT--------EEEEPPTTEEEEEETTEEEEEE--

pLDDT: mean 78.76, std 15.34, range [46.91, 95.81]

InterPro domains:
  IPR008181 Deoxyuridine triphosphate nucleotidohydrolase [PTHR11241] (14-78)
  IPR029054 dUTPase-like [PF00692] (32-76)
  IPR036157 dUTPase-like superfamily [G3DSA:2.70.40.10] (6-79)
  IPR036157 dUTPase-like superfamily [SSF51283] (18-76)